Protein AF-A0A7S3N299-F1 (afdb_monomer_lite)

InterPro domains:
  IPR029262 DNA-directed RNA polymerase, N-terminal [PF14700] (57-154)
  IPR037159 DNA-directed RNA polymerase, N-terminal domain superfamily [G3DSA:1.10.1320.10] (44-166)
  IPR043502 DNA/RNA polymerase superfamily [SSF56672] (47-154)

Secondary structure (DSSP, 8-state):
-HHHHHHHHHHHHHHHHHHHHHHHHHHHHHHHH-TTSS-TT-TT-GGGS-HHHHHHHHHHHHHHHHHHHHHHHHHHHHHHHHHS-HHHHHHHHHHHHHHHHHHHHHHHHHHHHHHHTTTTSTTT-TTHHHHHHS-HHHHHHHHHHHHHHHHHHHHHHHHHHHHHHHS--

Foldseek 3Di:
DVVVVVVVVVVVVVVVVVVVVVVLVVLVVVCVVPVLPADPVGPPCPVPDDPVSVVVSVVVCVVVVVVVVVVVVVVVVVVCCVVDDVPVVVVVVVVLVVQLVVQLVVLVVVLVVCVVVVVCDCVSDVPSVVSNVDRSSVVSVVVSVVVVVVVVVVVVVVVVVVVVVVVVD

pLDDT: mean 72.98, std 11.57, range [43.22, 94.0]

Organism: NCBI:txid197538

Structure (mmCIF, N/CA/C/O backbone):
data_AF-A0A7S3N299-F1
#
_entry.id   AF-A0A7S3N299-F1
#
loop_
_atom_site.group_PDB
_atom_site.id
_atom_site.type_symbol
_atom_site.label_atom_id
_atom_site.label_alt_id
_atom_site.label_comp_id
_atom_site.label_asym_id
_atom_site.label_entity_id
_atom_site.label_seq_id
_atom_site.pdbx_PDB_ins_code
_atom_site.Cartn_x
_atom_site.Cartn_y
_atom_site.Cartn_z
_atom_site.occupancy
_atom_site.B_iso_or_equiv
_atom_site.auth_seq_id
_atom_site.auth_comp_id
_atom_site.auth_asym_id
_atom_site.auth_atom_id
_atom_site.pdbx_PDB_model_num
ATOM 1 N N . MET A 1 1 ? 45.030 -27.896 -18.019 1.00 57.00 1 MET A N 1
ATOM 2 C CA . MET A 1 1 ? 44.234 -27.019 -17.130 1.00 57.00 1 MET A CA 1
ATOM 3 C C . MET A 1 1 ? 44.024 -25.637 -17.751 1.00 57.00 1 MET A C 1
ATOM 5 O O . MET A 1 1 ? 42.878 -25.264 -17.949 1.00 57.00 1 MET A O 1
ATOM 9 N N . GLU A 1 2 ? 45.081 -24.942 -18.186 1.00 65.38 2 GLU A N 1
ATOM 10 C CA . GLU A 1 2 ? 45.013 -23.606 -18.827 1.00 65.38 2 GLU A CA 1
ATOM 11 C C . GLU A 1 2 ? 44.180 -23.517 -20.122 1.00 65.38 2 GLU A C 1
ATOM 13 O O . GLU A 1 2 ? 43.458 -22.551 -20.355 1.00 65.38 2 GLU A O 1
ATOM 18 N N . ALA A 1 3 ? 44.225 -24.543 -20.976 1.00 68.19 3 ALA A N 1
ATOM 19 C CA . ALA A 1 3 ? 43.426 -24.563 -22.206 1.00 68.19 3 ALA A CA 1
ATOM 20 C C . ALA A 1 3 ? 41.914 -24.711 -21.939 1.00 68.19 3 ALA A C 1
ATOM 22 O O . ALA A 1 3 ? 41.090 -24.277 -22.746 1.00 68.19 3 ALA A O 1
ATOM 23 N N . LEU A 1 4 ? 41.546 -25.316 -20.803 1.00 69.94 4 LEU A N 1
ATOM 24 C CA . LEU A 1 4 ? 40.154 -25.531 -20.406 1.00 69.94 4 LEU A CA 1
ATOM 25 C C . LEU A 1 4 ? 39.555 -24.256 -19.800 1.00 69.94 4 LEU A C 1
ATOM 27 O O . LEU A 1 4 ? 38.436 -23.887 -20.144 1.00 69.94 4 LEU A O 1
ATOM 31 N N . THR A 1 5 ? 40.321 -23.539 -18.973 1.00 72.19 5 THR A N 1
ATOM 32 C CA . THR A 1 5 ? 39.927 -22.235 -18.413 1.00 72.19 5 THR A CA 1
ATOM 33 C C . THR A 1 5 ? 39.800 -21.167 -19.498 1.00 72.19 5 THR A C 1
ATOM 35 O O . THR A 1 5 ? 38.843 -20.398 -19.486 1.00 72.19 5 THR A O 1
ATOM 38 N N . LYS A 1 6 ? 40.679 -21.176 -20.507 1.00 76.69 6 LYS A N 1
ATOM 39 C CA . LYS A 1 6 ? 40.594 -20.257 -21.655 1.00 76.69 6 LYS A CA 1
ATOM 40 C C . LYS A 1 6 ? 39.371 -20.523 -22.545 1.00 76.69 6 LYS A C 1
ATOM 42 O O . LYS A 1 6 ? 38.736 -19.586 -23.021 1.00 76.69 6 LYS A O 1
ATOM 47 N N . LYS A 1 7 ? 38.999 -21.798 -22.737 1.00 77.50 7 LYS A N 1
ATOM 48 C CA . LYS A 1 7 ? 37.743 -22.177 -23.413 1.00 77.50 7 LYS A CA 1
ATOM 49 C C . LYS A 1 7 ? 36.511 -21.773 -22.605 1.00 77.50 7 LYS A C 1
ATOM 51 O O . LYS A 1 7 ? 35.556 -21.282 -23.196 1.00 77.50 7 LYS A O 1
ATOM 56 N N . LEU A 1 8 ? 36.539 -21.949 -21.284 1.00 78.44 8 LEU A N 1
ATOM 57 C CA . LEU A 1 8 ? 35.449 -21.539 -20.398 1.00 78.44 8 LEU A CA 1
ATOM 58 C C . LEU A 1 8 ? 35.224 -20.021 -20.453 1.00 78.44 8 LEU A C 1
ATOM 60 O O . LEU A 1 8 ? 34.082 -19.586 -20.576 1.00 78.44 8 LEU A O 1
ATOM 64 N N . GLU A 1 9 ? 36.296 -19.226 -20.431 1.00 80.94 9 GLU A N 1
ATOM 65 C CA . GLU A 1 9 ? 36.194 -17.769 -20.558 1.00 80.94 9 GLU A CA 1
ATOM 66 C C . GLU A 1 9 ? 35.659 -17.339 -21.924 1.00 80.94 9 GLU A C 1
ATOM 68 O O . GLU A 1 9 ? 34.723 -16.549 -21.961 1.00 80.94 9 GLU A O 1
ATOM 73 N N . MET A 1 10 ? 36.126 -17.928 -23.033 1.00 83.50 10 MET A N 1
ATOM 74 C CA . MET A 1 10 ? 35.558 -17.644 -24.365 1.00 83.50 10 MET A CA 1
ATOM 75 C C . MET A 1 10 ? 34.063 -17.966 -24.465 1.00 83.50 10 MET A C 1
ATOM 77 O O . MET A 1 10 ? 33.315 -17.262 -25.142 1.00 83.50 10 MET A O 1
ATOM 81 N N . VAL A 1 11 ? 33.620 -19.055 -23.828 1.00 83.12 11 VAL A N 1
ATOM 82 C CA . VAL A 1 11 ? 32.200 -19.425 -23.808 1.00 83.12 11 VAL A CA 1
ATOM 83 C C . VAL A 1 11 ? 31.403 -18.414 -22.988 1.00 83.12 11 VAL A C 1
ATOM 85 O O . VAL A 1 11 ? 30.354 -17.977 -23.453 1.00 83.12 11 VAL A O 1
ATOM 88 N N . LYS A 1 12 ? 31.910 -17.972 -21.831 1.00 77.00 12 LYS A N 1
ATOM 89 C CA . LYS A 1 12 ? 31.277 -16.896 -21.053 1.00 77.00 12 LYS A CA 1
ATOM 90 C C . LYS A 1 12 ? 31.190 -15.588 -21.832 1.00 77.00 12 LYS A C 1
ATOM 92 O O . LYS A 1 12 ? 30.142 -14.956 -21.791 1.00 77.00 12 LYS A O 1
ATOM 97 N N . THR A 1 13 ? 32.241 -15.194 -22.557 1.00 77.56 13 THR A N 1
ATOM 98 C CA . THR A 1 13 ? 32.216 -13.957 -23.359 1.00 77.56 13 THR A CA 1
ATOM 99 C C . THR A 1 13 ? 31.163 -14.055 -24.453 1.00 77.56 13 THR A C 1
ATOM 101 O O . THR A 1 13 ? 30.305 -13.190 -24.542 1.00 77.56 13 THR A O 1
ATOM 104 N N . ARG A 1 14 ? 31.124 -15.173 -25.192 1.00 81.38 14 ARG A N 1
ATOM 105 C CA . ARG A 1 14 ? 30.085 -15.415 -26.206 1.00 81.38 14 ARG A CA 1
ATOM 106 C C . ARG A 1 14 ? 28.670 -15.410 -25.639 1.00 81.38 14 ARG A C 1
ATOM 108 O O . ARG A 1 14 ? 27.757 -14.930 -26.303 1.00 81.38 14 ARG A O 1
ATOM 115 N N . ILE A 1 15 ? 28.478 -15.983 -24.452 1.00 79.06 15 ILE A N 1
ATOM 116 C CA . ILE A 1 15 ? 27.183 -15.971 -23.768 1.00 79.06 15 ILE A CA 1
ATOM 117 C C . ILE A 1 15 ? 26.814 -14.534 -23.390 1.00 79.06 15 ILE A C 1
ATOM 119 O O . ILE A 1 15 ? 25.705 -14.113 -23.698 1.00 79.06 15 ILE A O 1
ATOM 123 N N . ASN A 1 16 ? 27.738 -13.765 -22.813 1.00 69.56 16 ASN A N 1
ATOM 124 C CA . ASN A 1 16 ? 27.507 -12.361 -22.471 1.00 69.56 16 ASN A CA 1
ATOM 125 C C . ASN A 1 16 ? 27.210 -11.498 -23.701 1.00 69.56 16 ASN A C 1
ATOM 127 O O . ASN A 1 16 ? 26.286 -10.695 -23.658 1.00 69.56 16 ASN A O 1
ATOM 131 N N . ASP A 1 17 ? 27.914 -11.699 -24.813 1.00 75.75 17 ASP A N 1
ATOM 132 C CA . ASP A 1 17 ? 27.657 -10.974 -26.060 1.00 75.75 17 ASP A CA 1
ATOM 133 C C . ASP A 1 17 ? 26.256 -11.283 -26.604 1.00 75.75 17 ASP A C 1
ATOM 135 O O . ASP A 1 17 ? 25.539 -10.394 -27.064 1.00 75.75 17 ASP A O 1
ATOM 139 N N . LYS A 1 18 ? 25.827 -12.548 -26.500 1.00 78.56 18 LYS A N 1
ATOM 140 C CA . LYS A 1 18 ? 24.479 -12.972 -26.890 1.00 78.56 18 LYS A CA 1
ATOM 141 C C . LYS A 1 18 ? 23.410 -12.394 -25.961 1.00 78.56 18 LYS A C 1
ATOM 143 O O . LYS A 1 18 ? 22.363 -11.972 -26.440 1.00 78.56 18 LYS A O 1
ATOM 148 N N . ILE A 1 19 ? 23.678 -12.363 -24.656 1.00 67.81 19 ILE A N 1
ATOM 149 C CA . ILE A 1 19 ? 22.803 -11.763 -23.644 1.00 67.81 19 ILE A CA 1
ATOM 150 C C . ILE A 1 19 ? 22.640 -10.264 -23.913 1.00 67.81 19 ILE A C 1
ATOM 152 O O . ILE A 1 19 ? 21.515 -9.781 -23.946 1.00 67.81 19 ILE A O 1
ATOM 156 N N . ASN A 1 20 ? 23.734 -9.547 -24.173 1.00 67.06 20 ASN A N 1
ATOM 157 C CA . ASN A 1 20 ? 23.706 -8.112 -24.457 1.00 67.06 20 ASN A CA 1
ATOM 158 C C . ASN A 1 20 ? 22.942 -7.803 -25.752 1.00 67.06 20 ASN A C 1
ATOM 160 O O . ASN A 1 20 ? 22.090 -6.925 -25.755 1.00 67.06 20 ASN A O 1
ATOM 164 N N . SER A 1 21 ? 23.155 -8.589 -26.813 1.00 76.81 21 SER A N 1
ATOM 165 C CA . SER A 1 21 ? 22.373 -8.479 -28.054 1.00 76.81 21 SER A CA 1
ATOM 166 C C . SER A 1 21 ? 20.874 -8.680 -27.819 1.00 76.81 21 SER A C 1
ATOM 168 O O . SER A 1 21 ? 20.070 -7.931 -28.361 1.00 76.81 21 SER A O 1
ATOM 170 N N . LEU A 1 22 ? 20.488 -9.664 -27.001 1.00 74.50 22 LEU A N 1
ATOM 171 C CA . LEU A 1 22 ? 19.080 -9.892 -26.668 1.00 74.50 22 LEU A CA 1
ATOM 172 C C . LEU A 1 22 ? 18.503 -8.755 -25.817 1.00 74.50 22 LEU A C 1
ATOM 174 O O . LEU A 1 22 ? 17.349 -8.382 -26.010 1.00 74.50 22 LEU A O 1
ATOM 178 N N . PHE A 1 23 ? 19.288 -8.188 -24.898 1.00 66.31 23 PHE A N 1
ATOM 179 C CA . PHE A 1 23 ? 18.880 -7.008 -24.138 1.00 66.31 23 PHE A CA 1
ATOM 180 C C . PHE A 1 23 ? 18.660 -5.793 -25.039 1.00 66.31 23 PHE A C 1
ATOM 182 O O . PHE A 1 23 ? 17.672 -5.093 -24.841 1.00 66.31 23 PHE A O 1
ATOM 189 N N . ASP A 1 24 ? 19.519 -5.570 -26.032 1.00 70.81 24 ASP A N 1
ATOM 190 C CA . ASP A 1 24 ? 19.380 -4.463 -26.984 1.00 70.81 24 ASP A CA 1
ATOM 191 C C . ASP A 1 24 ? 18.137 -4.621 -27.873 1.00 70.81 24 ASP A C 1
ATOM 193 O O . ASP A 1 24 ? 17.417 -3.649 -28.118 1.00 70.81 24 ASP A O 1
ATOM 197 N N . ASP A 1 25 ? 17.848 -5.846 -28.319 1.00 78.31 25 ASP A N 1
ATOM 198 C CA . ASP A 1 25 ? 16.659 -6.150 -29.119 1.00 78.31 25 ASP A CA 1
ATOM 199 C C . ASP A 1 25 ? 15.372 -5.972 -28.294 1.00 78.31 25 ASP A C 1
ATOM 201 O O . ASP A 1 25 ? 14.424 -5.326 -28.744 1.00 78.31 25 ASP A O 1
ATOM 205 N N . ILE A 1 26 ? 15.359 -6.452 -27.043 1.00 72.38 26 ILE A N 1
ATOM 206 C CA . ILE A 1 26 ? 14.241 -6.244 -26.111 1.00 72.38 26 ILE A CA 1
ATOM 207 C C . ILE A 1 26 ? 14.082 -4.756 -25.782 1.00 72.38 26 ILE A C 1
ATOM 209 O O . ILE A 1 26 ? 12.960 -4.257 -25.756 1.00 72.38 26 ILE A O 1
ATOM 213 N N . ALA A 1 27 ? 15.174 -4.025 -25.551 1.00 63.78 27 ALA A N 1
ATOM 214 C CA . ALA A 1 27 ? 15.124 -2.600 -25.246 1.00 63.78 27 ALA A CA 1
ATOM 215 C C . ALA A 1 27 ? 14.526 -1.793 -26.406 1.00 63.78 27 ALA A C 1
ATOM 217 O O . ALA A 1 27 ? 13.710 -0.908 -26.160 1.00 63.78 27 ALA A O 1
ATOM 218 N N . LYS A 1 28 ? 14.861 -2.128 -27.660 1.00 72.44 28 LYS A N 1
ATOM 219 C CA . LYS A 1 28 ? 14.262 -1.502 -28.850 1.00 72.44 28 LYS A CA 1
ATOM 220 C C . LYS A 1 28 ? 12.765 -1.767 -28.967 1.00 72.44 28 LYS A C 1
ATOM 222 O O . LYS A 1 28 ? 12.015 -0.827 -29.213 1.00 72.44 28 LYS A O 1
ATOM 227 N N . GLU A 1 29 ? 12.332 -3.010 -28.785 1.00 75.69 29 GLU A N 1
ATOM 228 C CA . GLU A 1 29 ? 10.910 -3.378 -28.861 1.00 75.69 29 GLU A CA 1
ATOM 229 C C . GLU A 1 29 ? 10.098 -2.765 -27.711 1.00 75.69 29 GLU A C 1
ATOM 231 O O . GLU A 1 29 ? 9.021 -2.205 -27.911 1.00 75.69 29 GLU A O 1
ATOM 236 N N . VAL A 1 30 ? 10.644 -2.773 -26.493 1.00 65.94 30 VAL A N 1
ATOM 237 C CA . VAL A 1 30 ? 9.994 -2.167 -25.324 1.00 65.94 30 VAL A CA 1
ATOM 238 C C . VAL A 1 30 ? 9.937 -0.644 -25.444 1.00 65.94 30 VAL A C 1
ATOM 240 O O . VAL A 1 30 ? 8.927 -0.054 -25.073 1.00 65.94 30 VAL A O 1
ATOM 243 N N . GLN A 1 31 ? 10.957 0.002 -26.019 1.00 64.44 31 GLN A N 1
ATOM 244 C CA . GLN A 1 31 ? 10.942 1.446 -26.268 1.00 64.44 31 GLN A CA 1
ATOM 245 C C . GLN A 1 31 ? 9.856 1.860 -27.280 1.00 64.44 31 GLN A C 1
ATOM 247 O O . GLN A 1 31 ? 9.332 2.970 -27.177 1.00 64.44 31 GLN A O 1
ATOM 252 N N . GLN A 1 32 ? 9.499 0.986 -28.230 1.00 69.50 32 GLN A N 1
ATOM 253 C CA . GLN A 1 32 ? 8.390 1.221 -29.164 1.00 69.50 32 GLN A CA 1
ATOM 254 C C . GLN A 1 32 ? 7.016 1.097 -28.493 1.00 69.50 32 GLN A C 1
ATOM 256 O O . GLN A 1 32 ? 6.092 1.821 -28.862 1.00 69.50 32 GLN A O 1
ATOM 261 N N . LEU A 1 33 ? 6.879 0.198 -27.515 1.00 68.69 33 LEU A N 1
ATOM 262 C CA . LEU A 1 33 ? 5.627 -0.031 -26.788 1.00 68.69 33 LEU A CA 1
ATOM 263 C C . LEU A 1 33 ? 5.390 1.007 -25.686 1.00 68.69 33 LEU A C 1
ATOM 265 O O . LEU A 1 33 ? 4.275 1.502 -25.538 1.00 68.69 33 LEU A O 1
ATOM 269 N N . ASP A 1 34 ? 6.428 1.341 -24.922 1.00 62.81 34 ASP A N 1
ATOM 270 C CA . ASP A 1 34 ? 6.384 2.361 -23.880 1.00 62.81 34 ASP A CA 1
ATOM 271 C C . ASP A 1 34 ? 7.804 2.876 -23.592 1.00 62.81 34 ASP A C 1
ATOM 273 O O . ASP A 1 34 ? 8.629 2.229 -22.934 1.00 62.81 34 ASP A O 1
ATOM 277 N N . ALA A 1 35 ? 8.080 4.089 -24.077 1.00 59.56 35 ALA A N 1
ATOM 278 C CA . ALA A 1 35 ? 9.379 4.753 -23.975 1.00 59.56 35 ALA A CA 1
ATOM 279 C C . ALA A 1 35 ? 9.877 4.942 -22.527 1.00 59.56 35 ALA A C 1
ATOM 281 O O . ALA A 1 35 ? 11.037 5.300 -22.318 1.00 59.56 35 ALA A O 1
ATOM 282 N N . PHE A 1 36 ? 9.027 4.711 -21.521 1.00 57.34 36 PHE A N 1
ATOM 283 C CA . PHE A 1 36 ? 9.357 4.912 -20.115 1.00 57.34 36 PHE A CA 1
ATOM 284 C C . PHE A 1 36 ? 9.754 3.635 -19.364 1.00 57.34 36 PHE A C 1
ATOM 286 O O . PHE A 1 36 ? 10.223 3.747 -18.232 1.00 57.34 36 PHE A O 1
ATOM 293 N N . ILE A 1 37 ? 9.693 2.437 -19.959 1.00 58.88 37 ILE A N 1
ATOM 294 C CA . ILE A 1 37 ? 9.943 1.185 -19.214 1.00 58.88 37 ILE A CA 1
ATOM 295 C C . ILE A 1 37 ? 11.442 0.868 -19.041 1.00 58.88 37 ILE A C 1
ATOM 297 O O . ILE A 1 37 ? 11.839 0.447 -17.957 1.00 58.88 37 ILE A O 1
ATOM 301 N N . ILE A 1 38 ? 12.300 1.120 -20.042 1.00 60.06 38 ILE A N 1
ATOM 302 C CA . ILE A 1 38 ? 13.738 0.760 -19.982 1.00 60.06 38 ILE A CA 1
ATOM 303 C C . ILE A 1 38 ? 14.637 1.968 -20.293 1.00 60.06 38 ILE A C 1
ATOM 305 O O . ILE A 1 38 ? 14.346 2.702 -21.241 1.00 60.06 38 ILE A O 1
ATOM 309 N N . PRO A 1 39 ? 15.685 2.255 -19.487 1.00 60.34 39 PRO A N 1
ATOM 310 C CA . PRO A 1 39 ? 16.602 3.356 -19.774 1.00 60.34 39 PRO A CA 1
ATOM 311 C C . PRO A 1 39 ? 17.329 3.112 -21.097 1.00 60.34 39 PRO A C 1
ATOM 313 O O . PRO A 1 39 ? 17.827 2.010 -21.320 1.00 60.34 39 PRO A O 1
ATOM 316 N N . GLN A 1 40 ? 17.453 4.139 -21.941 1.00 60.38 40 GLN A N 1
ATOM 317 C CA . GLN A 1 40 ? 18.146 4.045 -23.235 1.00 60.38 40 GLN A CA 1
ATOM 318 C C . GLN A 1 40 ? 19.614 3.627 -23.081 1.00 60.38 40 GLN A C 1
ATOM 320 O O . GLN A 1 40 ? 20.203 3.054 -23.994 1.00 60.38 40 GLN A O 1
ATOM 325 N N . HIS A 1 41 ? 20.206 3.910 -21.920 1.00 63.56 41 HIS A N 1
ATOM 326 C CA . HIS A 1 41 ? 21.589 3.569 -21.583 1.00 63.56 41 HIS A CA 1
ATOM 327 C C . HIS A 1 41 ? 21.705 2.544 -20.442 1.00 63.56 41 HIS A C 1
ATOM 329 O O . HIS A 1 41 ? 22.796 2.314 -19.920 1.00 63.56 41 HIS A O 1
ATOM 335 N N . GLY A 1 42 ? 20.590 1.911 -20.066 1.00 59.84 42 GLY A N 1
ATOM 336 C CA . GLY A 1 42 ? 20.516 0.964 -18.958 1.00 59.84 42 GLY A CA 1
ATOM 337 C C . GLY A 1 42 ? 20.652 1.594 -17.562 1.00 59.84 42 GLY A C 1
ATOM 338 O O . GLY A 1 42 ? 20.964 2.769 -17.385 1.00 59.84 42 GLY A O 1
ATOM 339 N N . ILE A 1 43 ? 20.413 0.767 -16.542 1.00 57.50 43 ILE A N 1
ATOM 340 C CA . ILE A 1 43 ? 20.510 1.101 -15.106 1.00 57.50 43 ILE A CA 1
ATOM 341 C C . ILE A 1 43 ? 21.925 1.554 -14.650 1.00 57.50 43 ILE A C 1
ATOM 343 O O . ILE A 1 43 ? 21.995 2.376 -13.738 1.00 57.50 43 ILE A O 1
ATOM 347 N N . PRO A 1 44 ? 23.056 1.093 -15.238 1.00 61.09 44 PRO A N 1
ATOM 348 C CA . PRO A 1 44 ? 24.394 1.453 -14.749 1.00 61.09 44 PRO A CA 1
ATOM 349 C C . PRO A 1 44 ? 24.826 2.904 -15.001 1.00 61.09 44 PRO A C 1
ATOM 351 O O . PRO A 1 44 ? 25.764 3.363 -14.354 1.00 61.09 44 PRO A O 1
ATOM 354 N N . PHE A 1 45 ? 24.194 3.624 -15.939 1.00 66.12 45 PHE A N 1
ATOM 355 C CA . PHE A 1 45 ? 24.623 4.971 -16.346 1.00 66.12 45 PHE A CA 1
ATOM 356 C C . PHE A 1 45 ? 23.485 6.006 -16.265 1.00 66.12 45 PHE A C 1
ATOM 358 O O . PHE A 1 45 ? 23.134 6.611 -17.281 1.00 66.12 45 PHE A O 1
ATOM 365 N N . PRO A 1 46 ? 22.923 6.256 -15.066 1.00 62.06 46 PRO A N 1
ATOM 366 C CA . PRO A 1 46 ? 21.795 7.174 -14.884 1.00 62.06 46 PRO A CA 1
ATOM 367 C C . PRO A 1 46 ? 22.132 8.623 -15.264 1.00 62.06 46 PRO A C 1
ATOM 369 O O . PRO A 1 46 ? 21.255 9.375 -15.673 1.00 62.06 46 PRO A O 1
ATOM 372 N N . GLU A 1 47 ? 23.406 9.011 -15.200 1.00 67.94 47 GLU A N 1
ATOM 373 C CA . GLU A 1 47 ? 23.860 10.380 -15.490 1.00 67.94 47 GLU A CA 1
ATOM 374 C C . GLU A 1 47 ? 23.803 10.755 -16.975 1.00 67.94 47 GLU A C 1
ATOM 376 O O . GLU A 1 47 ? 23.914 11.926 -17.329 1.00 67.94 47 GLU A O 1
ATOM 381 N N . LYS A 1 48 ? 23.622 9.766 -17.857 1.00 67.56 48 LYS A N 1
ATOM 382 C CA . LYS A 1 48 ? 23.453 9.988 -19.297 1.00 67.56 48 LYS A CA 1
ATOM 383 C C . LYS A 1 48 ? 21.988 10.161 -19.704 1.00 67.56 48 LYS A C 1
ATOM 385 O O . LYS A 1 48 ? 21.720 10.424 -20.872 1.00 67.56 48 LYS A O 1
ATOM 390 N N . GLU A 1 49 ? 21.042 10.008 -18.776 1.00 65.69 49 GLU A N 1
ATOM 391 C CA . GLU A 1 49 ? 19.619 10.200 -19.055 1.00 65.69 49 GLU A CA 1
ATOM 392 C C . GLU A 1 49 ? 19.167 11.634 -18.766 1.00 65.69 49 GLU A C 1
ATOM 394 O O . GLU A 1 49 ? 19.675 12.324 -17.884 1.00 65.69 49 GLU A O 1
ATOM 399 N N . ASN A 1 50 ? 18.149 12.083 -19.500 1.00 66.25 50 ASN A N 1
ATOM 400 C CA . ASN A 1 50 ? 17.508 13.364 -19.237 1.00 66.25 50 ASN A CA 1
ATOM 401 C C . ASN A 1 50 ? 16.818 13.332 -17.850 1.00 66.25 50 ASN A C 1
ATOM 403 O O . ASN A 1 50 ? 15.956 12.471 -17.635 1.00 66.25 50 ASN A O 1
ATOM 407 N N . PRO A 1 51 ? 17.101 14.288 -16.940 1.00 67.00 51 PRO A N 1
ATOM 408 C CA . PRO A 1 51 ? 16.497 14.348 -15.605 1.00 67.00 51 PRO A CA 1
ATOM 409 C C . PRO A 1 51 ? 14.962 14.300 -15.597 1.00 67.00 51 PRO A C 1
ATOM 411 O O . PRO A 1 51 ? 14.357 13.713 -14.703 1.0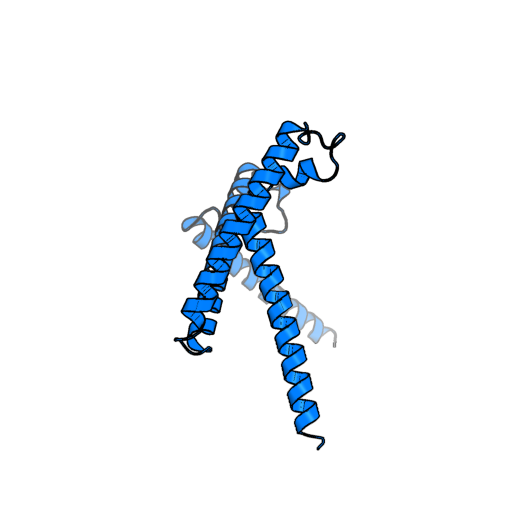0 67.00 51 PRO A O 1
ATOM 414 N N . MET A 1 52 ? 14.313 14.868 -16.618 1.00 64.19 52 MET A N 1
ATOM 415 C CA . MET A 1 52 ? 12.854 14.845 -16.758 1.00 64.19 52 MET A CA 1
ATOM 416 C C . MET A 1 52 ? 12.317 13.437 -17.059 1.00 64.19 52 MET A C 1
ATOM 418 O O . MET A 1 52 ? 11.243 13.066 -16.584 1.00 64.19 52 MET A O 1
ATOM 422 N N . ASN A 1 53 ? 13.059 12.636 -17.826 1.00 65.00 53 ASN A N 1
ATOM 423 C CA . ASN A 1 53 ? 12.678 11.256 -18.136 1.00 65.00 53 ASN A CA 1
ATOM 424 C C . ASN A 1 53 ? 12.857 10.352 -16.912 1.00 65.00 53 ASN A C 1
ATOM 426 O O . ASN A 1 53 ? 11.978 9.539 -16.629 1.00 65.00 53 ASN A O 1
ATOM 430 N N . LEU A 1 54 ? 13.932 10.560 -16.143 1.00 68.00 54 LEU A N 1
ATOM 431 C CA . LEU A 1 54 ? 14.150 9.884 -14.861 1.00 68.00 54 LEU A CA 1
ATOM 432 C C . LEU A 1 54 ? 13.019 10.180 -13.871 1.00 68.00 54 LEU A C 1
ATOM 434 O O . LEU A 1 54 ? 12.468 9.257 -13.275 1.00 68.00 54 LEU A O 1
ATOM 438 N N . PHE A 1 55 ? 12.621 11.449 -13.746 1.00 70.19 55 PHE A N 1
ATOM 439 C CA . PHE A 1 55 ? 11.528 11.854 -12.863 1.00 70.19 55 PHE A CA 1
ATOM 440 C C . PHE A 1 55 ? 10.191 11.207 -13.251 1.00 70.19 55 PHE A C 1
ATOM 442 O O . PHE A 1 55 ? 9.515 10.619 -12.409 1.00 70.19 55 PHE A O 1
ATOM 449 N N . LYS A 1 56 ? 9.821 11.253 -14.537 1.00 67.19 56 LYS A N 1
ATOM 450 C CA . LYS A 1 56 ? 8.583 10.624 -15.027 1.00 67.19 56 LYS A CA 1
ATOM 451 C C . LYS A 1 56 ? 8.582 9.110 -14.827 1.00 67.19 56 LYS A C 1
ATOM 453 O O . LYS A 1 56 ? 7.557 8.546 -14.454 1.00 67.19 56 LYS A O 1
ATOM 458 N N . ARG A 1 57 ? 9.727 8.454 -15.036 1.00 73.12 57 ARG A N 1
ATOM 459 C CA . ARG A 1 57 ? 9.881 7.018 -14.781 1.00 73.12 57 ARG A CA 1
ATOM 460 C C . ARG A 1 57 ? 9.705 6.698 -13.301 1.00 73.12 57 ARG A C 1
ATOM 462 O O . ARG A 1 57 ? 8.983 5.761 -12.979 1.00 73.12 57 ARG A O 1
ATOM 469 N N . GLN A 1 58 ? 10.324 7.475 -12.415 1.00 77.00 58 GLN A N 1
ATOM 470 C CA . GLN A 1 58 ? 10.170 7.290 -10.976 1.00 77.00 58 GLN A CA 1
ATOM 471 C C . GLN A 1 58 ? 8.697 7.404 -10.562 1.00 77.00 58 GLN A C 1
ATOM 473 O O . GLN A 1 58 ? 8.188 6.522 -9.877 1.00 77.00 58 GLN A O 1
ATOM 478 N N . LEU A 1 59 ? 7.990 8.417 -11.071 1.00 78.81 59 LEU A N 1
ATOM 479 C CA . LEU A 1 59 ? 6.557 8.590 -10.831 1.00 78.81 59 LEU A CA 1
ATOM 480 C C . LEU A 1 59 ? 5.750 7.366 -11.299 1.00 78.81 59 LEU A C 1
ATOM 482 O O . LEU A 1 59 ? 4.912 6.848 -10.566 1.00 78.81 59 LEU A O 1
ATOM 486 N N . LYS A 1 60 ? 6.051 6.849 -12.497 1.00 80.06 60 LYS A N 1
ATOM 487 C CA . LYS A 1 60 ? 5.372 5.672 -13.049 1.00 80.06 60 LYS A CA 1
ATOM 488 C C . LYS A 1 60 ? 5.645 4.404 -12.238 1.00 80.06 60 LYS A C 1
ATOM 490 O O . LYS A 1 60 ? 4.739 3.598 -12.040 1.00 80.06 60 LYS A O 1
ATOM 495 N N . ILE A 1 61 ? 6.875 4.220 -11.757 1.00 82.25 61 ILE A N 1
ATOM 496 C CA . ILE A 1 61 ? 7.240 3.105 -10.874 1.00 82.25 61 ILE A CA 1
ATOM 497 C C . ILE A 1 61 ? 6.472 3.198 -9.557 1.00 82.25 61 ILE A C 1
ATOM 499 O O . ILE A 1 61 ? 5.979 2.178 -9.079 1.00 82.25 61 ILE A O 1
ATOM 503 N N . GLU A 1 62 ? 6.354 4.389 -8.975 1.00 80.44 62 GLU A N 1
ATOM 504 C CA . GLU A 1 62 ? 5.598 4.606 -7.739 1.00 80.44 62 GLU A CA 1
ATOM 505 C C . GLU A 1 62 ? 4.110 4.283 -7.921 1.00 80.44 62 GLU A C 1
ATOM 507 O O . GLU A 1 62 ? 3.546 3.547 -7.109 1.00 80.44 62 GLU A O 1
ATOM 512 N N . GLU A 1 63 ? 3.497 4.738 -9.017 1.00 83.19 63 GLU A N 1
ATOM 513 C CA . GLU A 1 63 ? 2.112 4.404 -9.377 1.00 83.19 63 GLU A CA 1
ATOM 514 C C . GLU A 1 63 ? 1.908 2.894 -9.561 1.00 83.19 63 GLU A C 1
ATOM 516 O O . GLU A 1 63 ? 1.024 2.302 -8.940 1.00 83.19 63 GLU A O 1
ATOM 521 N N . LEU A 1 64 ? 2.755 2.243 -10.365 1.00 80.56 64 LEU A N 1
ATOM 522 C CA . LEU A 1 64 ? 2.656 0.803 -10.625 1.00 80.56 64 LEU A CA 1
ATOM 523 C C . LEU A 1 64 ? 2.908 -0.019 -9.359 1.00 80.56 64 LEU A C 1
ATOM 525 O O . LEU A 1 64 ? 2.236 -1.022 -9.130 1.00 80.56 64 LEU A O 1
ATOM 529 N N . SER A 1 65 ? 3.848 0.407 -8.513 1.00 77.75 65 SER A N 1
ATOM 530 C CA . SER A 1 65 ? 4.126 -0.237 -7.224 1.00 77.75 65 SER A CA 1
ATOM 531 C C . SER A 1 65 ? 2.931 -0.129 -6.285 1.00 77.75 65 SER A C 1
ATOM 533 O O . SER A 1 65 ? 2.608 -1.090 -5.582 1.00 77.75 65 SER A O 1
ATOM 535 N N . PHE A 1 66 ? 2.251 1.019 -6.294 1.00 81.06 66 PHE A N 1
ATOM 536 C CA . PHE A 1 66 ? 1.029 1.228 -5.534 1.00 81.06 66 PHE A CA 1
ATOM 537 C C . PHE A 1 66 ? -0.104 0.316 -6.022 1.00 81.06 66 PHE A C 1
ATOM 539 O O . PHE A 1 66 ? -0.710 -0.382 -5.206 1.00 81.06 66 PHE A O 1
ATOM 546 N N . GLU A 1 67 ? -0.351 0.245 -7.332 1.00 82.62 67 GLU A N 1
ATOM 547 C CA . GLU A 1 67 ? -1.354 -0.663 -7.908 1.00 82.62 67 GLU A CA 1
ATOM 548 C C . GLU A 1 67 ? -1.042 -2.135 -7.613 1.00 82.62 67 GLU A C 1
ATOM 550 O O . GLU A 1 67 ? -1.925 -2.891 -7.209 1.00 82.62 67 GLU A O 1
ATOM 555 N N . LEU A 1 68 ? 0.220 -2.553 -7.746 1.00 80.25 68 LEU A N 1
ATOM 556 C CA . LEU A 1 68 ? 0.655 -3.915 -7.425 1.00 80.25 68 LEU A CA 1
ATOM 557 C C . LEU A 1 68 ? 0.430 -4.257 -5.953 1.00 80.25 68 LEU A C 1
ATOM 559 O O . LEU A 1 68 ? -0.043 -5.353 -5.639 1.00 80.25 68 LEU A O 1
ATOM 563 N N . ALA A 1 69 ? 0.754 -3.333 -5.048 1.00 73.19 69 ALA A N 1
ATOM 564 C CA . ALA A 1 69 ? 0.508 -3.505 -3.623 1.00 73.19 69 ALA A CA 1
ATOM 565 C C . ALA A 1 69 ? -0.996 -3.596 -3.322 1.00 73.19 69 ALA A C 1
ATOM 567 O O . ALA A 1 69 ? -1.413 -4.460 -2.550 1.00 73.19 69 ALA A O 1
ATOM 568 N N . HIS A 1 70 ? -1.811 -2.761 -3.972 1.00 74.44 70 HIS A N 1
ATOM 569 C CA . HIS A 1 70 ? -3.265 -2.784 -3.840 1.00 74.44 70 HIS A CA 1
ATOM 570 C C . HIS A 1 70 ? -3.868 -4.106 -4.333 1.00 74.44 70 HIS A C 1
ATOM 572 O O . HIS A 1 70 ? -4.651 -4.739 -3.623 1.00 74.44 70 HIS A O 1
ATOM 578 N N . ASN A 1 71 ? -3.447 -4.574 -5.508 1.00 81.94 71 ASN A N 1
ATOM 579 C CA . ASN A 1 71 ? -3.912 -5.829 -6.091 1.00 81.94 71 ASN A CA 1
ATOM 580 C C . ASN A 1 71 ? -3.495 -7.038 -5.248 1.00 81.94 71 ASN A C 1
ATOM 582 O O . ASN A 1 71 ? -4.323 -7.905 -4.976 1.00 81.94 71 ASN A O 1
ATOM 586 N N . LYS A 1 72 ? -2.247 -7.081 -4.759 1.00 75.38 72 LYS A N 1
ATOM 587 C CA . LYS A 1 72 ? -1.802 -8.132 -3.828 1.00 75.38 72 LYS A CA 1
ATOM 588 C C . LYS A 1 72 ? -2.594 -8.116 -2.526 1.00 75.38 72 LYS A C 1
ATOM 590 O O . LYS A 1 72 ? -2.935 -9.175 -2.010 1.00 75.38 72 LYS A O 1
ATOM 595 N N . TYR A 1 73 ? -2.909 -6.936 -1.998 1.00 68.94 73 TYR A N 1
ATOM 596 C CA . TYR A 1 73 ? -3.752 -6.813 -0.814 1.00 68.94 73 TYR A CA 1
ATOM 597 C C . TYR A 1 73 ? -5.159 -7.373 -1.062 1.00 68.94 73 TYR A C 1
ATOM 599 O O . TYR A 1 73 ? -5.631 -8.188 -0.271 1.00 68.94 73 TYR A O 1
ATOM 607 N N . GLN A 1 74 ? -5.802 -7.005 -2.174 1.00 71.75 74 GLN A N 1
ATOM 608 C CA . GLN A 1 74 ? -7.112 -7.545 -2.544 1.00 71.75 74 GLN A CA 1
ATOM 609 C C . GLN A 1 74 ? -7.080 -9.061 -2.763 1.00 71.75 74 GLN A C 1
ATOM 611 O O . GLN A 1 74 ? -7.998 -9.758 -2.339 1.00 71.75 74 GLN A O 1
ATOM 616 N N . GLN A 1 75 ? -6.030 -9.592 -3.393 1.00 77.56 75 GLN A N 1
ATOM 617 C CA . GLN A 1 75 ? -5.863 -11.032 -3.590 1.00 77.56 75 GLN A CA 1
ATOM 618 C C . GLN A 1 75 ? -5.716 -11.769 -2.258 1.00 77.56 75 GLN A C 1
ATOM 620 O O . GLN A 1 75 ? -6.488 -12.690 -2.005 1.00 77.56 75 GLN A O 1
ATOM 625 N N . SER A 1 76 ? -4.830 -11.311 -1.370 1.00 60.91 76 SER A N 1
ATOM 626 C CA . SER A 1 76 ? -4.696 -11.869 -0.018 1.00 60.91 76 SER A CA 1
ATOM 627 C C . SER A 1 76 ? -6.011 -11.795 0.760 1.00 60.91 76 SER A C 1
ATOM 629 O O . SER A 1 76 ? -6.377 -12.737 1.455 1.00 60.91 76 SER A O 1
ATOM 631 N N . LEU A 1 77 ? -6.760 -10.699 0.619 1.00 58.41 77 LEU A N 1
ATOM 632 C CA . LEU A 1 77 ? -8.069 -10.532 1.247 1.00 58.41 77 LEU A CA 1
ATOM 633 C C . LEU A 1 77 ? -9.091 -11.541 0.700 1.00 58.41 77 LEU A C 1
ATOM 635 O O . LEU A 1 77 ? -9.800 -12.176 1.475 1.00 58.41 77 LEU A O 1
ATOM 639 N N . ASN A 1 78 ? -9.118 -11.754 -0.615 1.00 68.38 78 ASN A N 1
ATOM 640 C CA . ASN A 1 78 ? -9.976 -12.745 -1.265 1.00 68.38 78 ASN A CA 1
ATOM 641 C C . ASN A 1 78 ? -9.595 -14.187 -0.900 1.00 68.38 78 ASN A C 1
ATOM 643 O O . ASN A 1 78 ? -10.473 -15.032 -0.743 1.00 68.38 78 ASN A O 1
ATOM 647 N N . GLU A 1 79 ? -8.307 -14.485 -0.744 1.00 67.25 79 GLU A N 1
ATOM 648 C CA . GLU A 1 79 ? -7.829 -15.790 -0.280 1.00 67.25 79 GLU A CA 1
ATOM 649 C C . GLU A 1 79 ? -8.196 -16.033 1.188 1.00 67.25 79 GLU A C 1
ATOM 651 O O . GLU A 1 79 ? -8.685 -17.110 1.518 1.00 67.25 79 GLU A O 1
ATOM 656 N N . LEU A 1 80 ? -8.088 -15.022 2.055 1.00 50.44 80 LEU A N 1
ATOM 657 C CA . LEU A 1 80 ? -8.567 -15.097 3.439 1.00 50.44 80 LEU A CA 1
ATOM 658 C C . LEU A 1 80 ? -10.091 -15.274 3.528 1.00 50.44 80 LEU A C 1
ATOM 660 O O . LEU A 1 80 ? -10.554 -16.055 4.357 1.00 50.44 80 LEU A O 1
ATOM 664 N N . ILE A 1 81 ? -10.862 -14.614 2.657 1.00 55.00 81 ILE A N 1
ATOM 665 C CA . ILE A 1 81 ? -12.317 -14.817 2.527 1.00 55.00 81 ILE A CA 1
ATOM 666 C C . ILE A 1 81 ? -12.642 -16.259 2.115 1.00 55.00 81 ILE A C 1
ATOM 668 O O . ILE A 1 81 ? -13.597 -16.842 2.624 1.00 55.00 81 ILE A O 1
ATOM 672 N N . LYS A 1 82 ? -11.844 -16.854 1.220 1.00 60.91 82 LYS A N 1
ATOM 673 C CA . LYS A 1 82 ? -12.015 -18.249 0.784 1.00 60.91 82 LYS A CA 1
ATOM 674 C C . LYS A 1 82 ? -11.604 -19.265 1.855 1.00 60.91 82 LYS A C 1
ATOM 676 O O . LYS A 1 82 ? -12.226 -20.318 1.945 1.00 60.91 82 LYS A O 1
ATOM 681 N N . ILE A 1 83 ? -10.570 -18.969 2.646 1.00 57.81 83 ILE A N 1
ATOM 682 C CA . ILE A 1 83 ? -10.014 -19.877 3.666 1.00 57.81 83 ILE A CA 1
ATOM 683 C C . ILE A 1 83 ? -10.807 -19.808 4.984 1.00 57.81 83 ILE A C 1
ATOM 685 O O . ILE A 1 83 ? -10.967 -20.819 5.667 1.00 57.81 83 ILE A O 1
ATOM 689 N N . GLY A 1 84 ? -11.333 -18.639 5.354 1.00 47.75 84 GLY A N 1
ATOM 690 C CA . GLY A 1 84 ? -12.021 -18.417 6.623 1.00 47.75 84 GLY A CA 1
ATOM 691 C C . GLY A 1 84 ? -13.526 -18.227 6.463 1.00 47.75 84 GLY A C 1
ATOM 692 O O . GLY A 1 84 ? -13.970 -17.099 6.297 1.00 47.75 84 GLY A O 1
ATOM 693 N N . ARG A 1 85 ? -14.303 -19.316 6.571 1.00 50.06 85 ARG A N 1
ATOM 694 C CA . ARG A 1 85 ? -15.730 -19.351 6.981 1.00 50.06 85 ARG A CA 1
ATOM 695 C C . ARG A 1 85 ? -16.535 -18.074 6.649 1.00 50.06 85 ARG A C 1
ATOM 697 O O . ARG A 1 85 ? -16.643 -17.164 7.474 1.00 50.06 85 ARG A O 1
ATOM 704 N N . ALA A 1 86 ? -17.138 -18.060 5.460 1.00 47.19 86 ALA A N 1
ATOM 705 C CA . ALA A 1 86 ? -17.810 -16.923 4.819 1.00 47.19 86 ALA A CA 1
ATOM 706 C C . ALA A 1 86 ? -18.846 -16.143 5.669 1.00 47.19 86 ALA A C 1
ATOM 708 O O . ALA A 1 86 ? -19.097 -14.976 5.376 1.00 47.19 86 ALA A O 1
ATOM 709 N N . ASP A 1 87 ? -19.382 -16.709 6.753 1.00 52.00 87 ASP A N 1
ATOM 710 C CA . ASP A 1 87 ? -20.431 -16.062 7.557 1.00 52.00 87 ASP A CA 1
ATOM 711 C C . ASP A 1 87 ? -19.909 -15.188 8.716 1.00 52.00 87 ASP A C 1
ATOM 713 O O . ASP A 1 87 ? -20.605 -14.281 9.170 1.00 52.00 87 ASP A O 1
ATOM 717 N N . GLN A 1 88 ? -18.677 -15.400 9.198 1.00 55.41 88 GLN A N 1
ATOM 718 C CA . GLN A 1 88 ? -18.120 -14.621 10.323 1.00 55.41 88 GLN A CA 1
ATOM 719 C C . GLN A 1 88 ? -17.268 -13.422 9.870 1.00 55.41 88 GLN A C 1
ATOM 721 O O . GLN A 1 88 ? -17.090 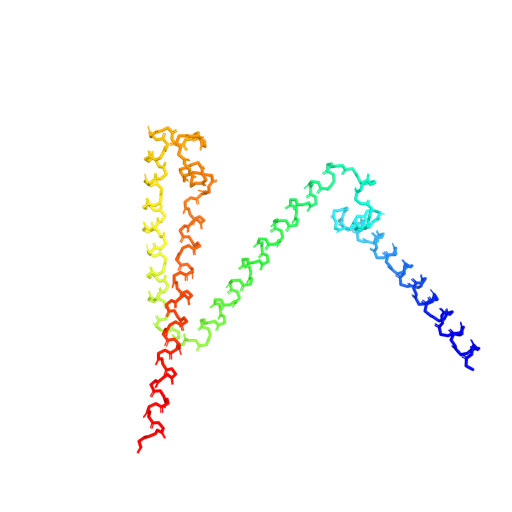-12.462 10.625 1.00 55.41 88 GLN A O 1
ATOM 726 N N . LEU A 1 89 ? -16.769 -13.435 8.629 1.00 52.88 89 LEU A N 1
ATOM 727 C CA . LEU A 1 89 ? -15.853 -12.408 8.122 1.00 52.88 89 LEU A CA 1
ATOM 728 C C . LEU A 1 89 ? -16.551 -11.088 7.753 1.00 52.88 89 LEU A C 1
ATOM 730 O O . LEU A 1 89 ? -15.973 -10.017 7.945 1.00 52.88 89 LEU A O 1
ATOM 734 N N . ALA A 1 90 ? -17.806 -11.136 7.288 1.00 57.94 90 ALA A N 1
ATOM 735 C CA . ALA A 1 90 ? -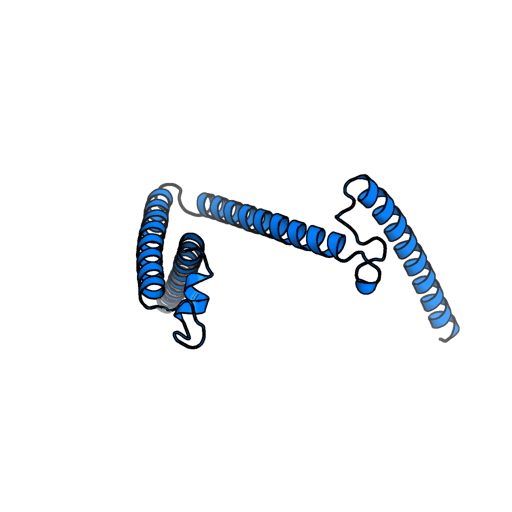18.583 -9.935 6.960 1.00 57.94 90 ALA A CA 1
ATOM 736 C C . ALA A 1 90 ? -18.757 -9.003 8.178 1.00 57.94 90 ALA A C 1
ATOM 738 O O . ALA A 1 90 ? -18.683 -7.776 8.056 1.00 57.94 90 ALA A O 1
ATOM 739 N N . SER A 1 91 ? -18.901 -9.586 9.370 1.00 62.09 91 SER A N 1
ATOM 740 C CA . SER A 1 91 ? -18.975 -8.879 10.652 1.00 62.09 91 SER A CA 1
ATOM 741 C C . SER A 1 91 ? -17.648 -8.197 10.991 1.00 62.09 91 SER A C 1
ATOM 743 O O . SER A 1 91 ? -17.606 -6.989 11.227 1.00 62.09 91 SER A O 1
ATOM 745 N N . SER A 1 92 ? -16.545 -8.948 10.945 1.00 68.25 92 SER A N 1
ATOM 746 C CA . SER A 1 92 ? -15.196 -8.458 11.256 1.00 68.25 92 SER A CA 1
ATOM 747 C C . SER A 1 92 ? -14.747 -7.342 10.310 1.00 68.25 92 SER A C 1
ATOM 749 O O . SER A 1 92 ? -14.186 -6.339 10.750 1.00 68.25 92 SER A O 1
ATOM 751 N N . HIS A 1 93 ? -15.069 -7.451 9.019 1.00 68.81 93 HIS A N 1
ATOM 752 C CA . HIS A 1 93 ? -14.797 -6.402 8.035 1.00 68.81 93 HIS A CA 1
ATOM 753 C C . HIS A 1 93 ? -15.531 -5.099 8.354 1.00 68.81 93 HIS A C 1
ATOM 755 O O . HIS A 1 93 ? -14.946 -4.018 8.257 1.00 68.81 93 HIS A O 1
ATOM 761 N N . ARG A 1 94 ? -16.790 -5.181 8.802 1.00 71.88 94 ARG A N 1
ATOM 762 C CA . ARG A 1 94 ? -17.560 -4.003 9.218 1.00 71.88 94 ARG A CA 1
ATOM 763 C C . ARG A 1 94 ? -16.911 -3.291 10.408 1.00 71.88 94 ARG A C 1
ATOM 765 O O . ARG A 1 94 ? -16.883 -2.060 10.423 1.00 71.88 94 ARG A O 1
ATOM 772 N N . TYR A 1 95 ? -16.354 -4.039 11.363 1.00 80.31 95 TYR A N 1
ATOM 773 C CA . TYR A 1 95 ? -15.620 -3.464 12.493 1.00 80.31 95 TYR A CA 1
ATOM 774 C C . TYR A 1 95 ? -14.313 -2.805 12.060 1.00 80.31 95 TYR A C 1
ATOM 776 O O . TYR A 1 95 ? -14.071 -1.668 12.448 1.00 80.31 95 TYR A O 1
ATOM 784 N N . ILE A 1 96 ? -13.520 -3.448 11.198 1.00 79.44 96 ILE A N 1
ATOM 785 C CA . ILE A 1 96 ? -12.257 -2.879 10.697 1.00 79.44 96 ILE A CA 1
ATOM 786 C C . ILE A 1 96 ? -12.508 -1.565 9.947 1.00 79.44 96 ILE A C 1
ATOM 788 O O . ILE A 1 96 ? -11.837 -0.566 10.208 1.00 79.44 96 ILE A O 1
ATOM 792 N N . ILE A 1 97 ? -13.513 -1.530 9.066 1.00 77.12 97 ILE A N 1
ATOM 793 C CA . ILE A 1 97 ? -13.908 -0.306 8.351 1.00 77.12 97 ILE A CA 1
ATOM 794 C C . ILE A 1 97 ? -14.393 0.765 9.340 1.00 77.12 97 ILE A C 1
ATOM 796 O O . ILE A 1 97 ? -14.054 1.943 9.204 1.00 77.12 97 ILE A O 1
ATOM 800 N N . GLY A 1 98 ? -15.163 0.370 10.357 1.00 79.81 98 GLY A N 1
ATOM 801 C CA . GLY A 1 98 ? -15.608 1.265 11.426 1.00 79.81 98 GLY A CA 1
ATOM 802 C C . GLY A 1 98 ? -14.445 1.872 12.217 1.00 79.81 98 GLY A C 1
ATOM 803 O O . GLY A 1 98 ? -14.403 3.086 12.420 1.00 79.81 98 GLY A O 1
ATOM 804 N N . TRP A 1 99 ? -13.473 1.052 12.614 1.00 86.31 99 TRP A N 1
ATOM 805 C CA . TRP A 1 99 ? -12.282 1.483 13.343 1.00 86.31 99 TRP A CA 1
ATOM 806 C C . TRP A 1 99 ? -11.394 2.390 12.504 1.00 86.31 99 TRP A C 1
ATOM 808 O O . TRP A 1 99 ? -10.929 3.403 13.015 1.00 86.31 99 TRP A O 1
ATOM 818 N N . MET A 1 100 ? -11.224 2.092 11.215 1.00 85.19 100 MET A N 1
ATOM 819 C CA . MET A 1 100 ? -10.473 2.945 10.295 1.00 85.19 100 MET A CA 1
ATOM 820 C C . MET A 1 100 ? -11.086 4.346 10.210 1.00 85.19 100 MET A C 1
ATOM 822 O O . MET A 1 100 ? -10.381 5.326 10.427 1.00 85.19 100 MET A O 1
ATOM 826 N N . ARG A 1 101 ? -12.409 4.451 10.020 1.00 83.75 101 ARG A N 1
ATOM 827 C CA . ARG A 1 101 ? -13.115 5.747 10.001 1.00 83.75 101 ARG A CA 1
ATOM 828 C C . ARG A 1 101 ? -13.016 6.495 11.331 1.00 83.75 101 ARG A C 1
ATOM 830 O O . ARG A 1 101 ? -12.892 7.717 11.349 1.00 83.75 101 ARG A O 1
ATOM 837 N N . SER A 1 102 ? -13.094 5.780 12.454 1.00 90.38 102 SER A N 1
ATOM 838 C CA . SER A 1 102 ? -12.933 6.387 13.781 1.00 90.38 102 SER A CA 1
ATOM 839 C C . SER A 1 102 ? -11.512 6.919 13.9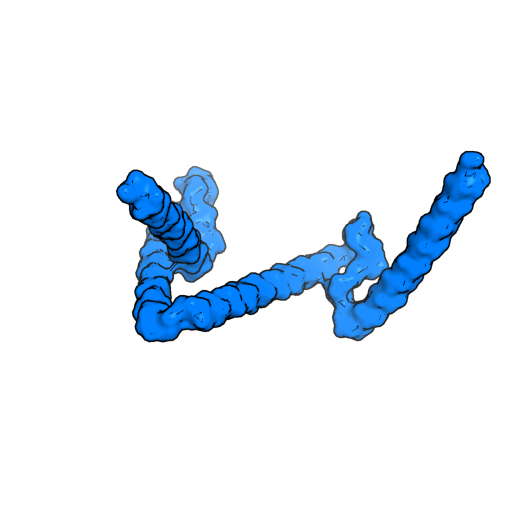87 1.00 90.38 102 SER A C 1
ATOM 841 O O . SER A 1 102 ? -11.331 8.019 14.508 1.00 90.38 102 SER A O 1
ATOM 843 N N . MET A 1 103 ? -10.512 6.152 13.554 1.00 89.38 103 MET A N 1
ATOM 844 C CA . MET A 1 103 ? -9.099 6.499 13.654 1.00 89.38 103 MET A CA 1
ATOM 845 C C . MET A 1 103 ? -8.755 7.691 12.754 1.00 89.38 103 MET A C 1
ATOM 847 O O . MET A 1 103 ? -8.111 8.631 13.205 1.00 89.38 103 MET A O 1
ATOM 851 N N . GLU A 1 104 ? -9.255 7.708 11.518 1.00 90.75 104 GLU A N 1
ATOM 852 C CA . GLU A 1 104 ? -9.096 8.818 10.573 1.00 90.75 104 GLU A CA 1
ATOM 853 C C . GLU A 1 104 ? -9.628 10.132 11.153 1.00 90.75 104 GLU A C 1
ATOM 855 O O . GLU A 1 104 ? -8.930 11.149 11.129 1.00 90.75 104 GLU A O 1
ATOM 860 N N . ARG A 1 105 ? -10.835 10.120 11.738 1.00 91.56 105 ARG A N 1
ATOM 861 C CA . ARG A 1 105 ? -11.402 11.308 12.397 1.00 91.56 105 ARG A CA 1
ATOM 862 C C . ARG A 1 105 ? -10.531 11.775 13.558 1.00 91.56 105 ARG A C 1
ATOM 864 O O . ARG A 1 105 ? -10.248 12.966 13.654 1.00 91.56 105 ARG A O 1
ATOM 871 N N . ALA A 1 106 ? -10.082 10.855 14.411 1.00 94.00 106 ALA A N 1
ATOM 872 C CA . ALA A 1 106 ? -9.224 11.188 15.545 1.00 94.00 106 ALA A CA 1
ATOM 873 C C . ALA A 1 106 ? -7.890 11.808 15.094 1.00 94.00 106 ALA A C 1
ATOM 875 O O . ALA A 1 106 ? -7.473 12.835 15.630 1.00 94.00 106 ALA A O 1
ATOM 876 N N . ILE A 1 107 ? -7.254 11.231 14.073 1.00 92.88 107 ILE A N 1
ATOM 877 C CA . ILE A 1 107 ? -6.007 11.742 13.491 1.00 92.88 107 ILE A CA 1
ATOM 878 C C . ILE A 1 107 ? -6.230 13.117 12.861 1.00 92.88 107 ILE A C 1
ATOM 880 O O . ILE A 1 107 ? -5.445 14.030 13.101 1.00 92.88 107 ILE A O 1
ATOM 884 N N . THR A 1 108 ? -7.321 13.293 12.116 1.00 93.44 108 THR A N 1
ATOM 885 C CA . THR A 1 108 ? -7.672 14.568 11.476 1.00 93.44 108 THR A CA 1
ATOM 886 C C . THR A 1 108 ? -7.846 15.683 12.508 1.00 93.44 108 THR A C 1
ATOM 888 O O . THR A 1 108 ? -7.333 16.788 12.326 1.00 93.44 108 THR A O 1
ATOM 891 N N . GLU A 1 109 ? -8.525 15.411 13.625 1.00 92.94 109 GLU A N 1
ATOM 892 C CA . GLU A 1 109 ? -8.655 16.389 14.709 1.00 92.94 109 GLU A CA 1
ATOM 893 C C . GLU A 1 109 ? -7.306 16.710 15.361 1.00 92.94 109 GLU A C 1
ATOM 895 O O . GLU A 1 109 ? -7.007 17.879 15.614 1.00 92.94 109 GLU A O 1
ATOM 900 N N . GLN A 1 110 ? -6.436 15.714 15.551 1.00 90.38 110 GLN A N 1
ATOM 901 C CA . GLN A 1 110 ? -5.083 15.966 16.055 1.00 90.38 110 GLN A CA 1
ATOM 902 C C . GLN A 1 110 ? -4.244 16.806 15.090 1.00 90.38 110 GLN A C 1
ATOM 904 O O . GLN A 1 110 ? -3.585 17.756 15.514 1.00 90.38 110 GLN A O 1
ATOM 909 N N . GLN A 1 111 ? -4.314 16.538 13.786 1.00 90.50 111 GLN A N 1
ATOM 910 C CA . GLN A 1 111 ? -3.649 17.358 12.774 1.00 90.50 111 GLN A CA 1
ATOM 911 C C . GLN A 1 111 ? -4.144 18.807 12.809 1.00 90.50 111 GLN A C 1
ATOM 913 O O . GLN A 1 111 ? -3.329 19.729 12.819 1.00 90.50 111 GLN A O 1
ATOM 918 N N . LYS A 1 112 ? -5.460 19.035 12.925 1.00 89.38 112 LYS A N 1
ATOM 919 C CA . LYS A 1 112 ? -6.026 20.387 13.086 1.00 89.38 112 LYS A CA 1
ATOM 920 C C . LYS A 1 112 ? -5.484 21.093 14.329 1.00 89.38 112 LYS A C 1
ATOM 922 O O . LYS A 1 112 ? -5.204 22.290 14.270 1.00 89.38 112 LYS A O 1
ATOM 927 N N . ILE A 1 113 ? -5.323 20.382 15.446 1.00 88.06 113 ILE A N 1
ATOM 928 C CA . ILE A 1 113 ? -4.736 20.939 16.673 1.00 88.06 113 ILE A CA 1
ATOM 929 C C . ILE A 1 113 ? -3.274 21.334 16.440 1.00 88.06 113 ILE A C 1
ATOM 931 O O . ILE A 1 113 ? -2.881 22.437 16.824 1.00 88.06 113 ILE A O 1
ATOM 935 N N . PHE A 1 114 ? -2.478 20.484 15.786 1.00 86.25 114 PHE A N 1
ATOM 936 C CA . PHE A 1 114 ? -1.088 20.810 15.458 1.00 86.25 114 PHE A CA 1
ATOM 937 C C . PHE A 1 114 ? -0.984 22.028 14.537 1.00 86.25 114 PHE A C 1
ATOM 939 O O . PHE A 1 114 ? -0.162 22.907 14.795 1.00 86.25 114 PHE A O 1
ATOM 946 N N . ILE A 1 115 ? -1.856 22.138 13.532 1.00 85.00 115 ILE A N 1
ATOM 947 C CA . ILE A 1 115 ? -1.924 23.301 12.636 1.00 85.00 115 ILE A CA 1
ATOM 948 C C . ILE A 1 115 ? -2.258 24.571 13.433 1.00 85.00 115 ILE A C 1
ATOM 950 O O . ILE A 1 115 ? -1.527 25.557 13.352 1.00 85.00 115 ILE A O 1
ATOM 954 N N . LYS A 1 116 ? -3.304 24.539 14.274 1.00 84.31 116 LYS A N 1
ATOM 955 C CA . LYS A 1 116 ? -3.724 25.688 15.103 1.00 84.31 116 LYS A CA 1
ATOM 956 C C . LYS A 1 116 ? -2.655 26.142 16.100 1.00 84.31 116 LYS A C 1
ATOM 958 O O . LYS A 1 116 ? -2.587 27.322 16.422 1.00 84.31 116 LYS A O 1
ATOM 963 N N . ARG A 1 117 ? -1.823 25.221 16.593 1.00 81.69 117 ARG A N 1
ATOM 964 C CA . ARG A 1 117 ? -0.728 25.509 17.535 1.00 81.69 117 ARG A CA 1
ATOM 965 C C . ARG A 1 117 ? 0.570 25.963 16.854 1.00 81.69 117 ARG A C 1
ATOM 967 O O . ARG A 1 117 ? 1.562 26.177 17.543 1.00 81.69 117 ARG A O 1
ATOM 974 N N . GLY A 1 118 ? 0.589 26.108 15.526 1.00 72.12 118 GLY A N 1
ATOM 975 C CA . GLY A 1 118 ? 1.785 26.517 14.785 1.00 72.12 118 GLY A CA 1
ATOM 976 C C . GLY A 1 118 ? 2.821 25.401 14.608 1.00 72.12 118 GLY A C 1
ATOM 977 O O . GLY A 1 118 ? 3.999 25.684 14.414 1.00 72.12 118 GLY A O 1
ATOM 978 N N . GLY A 1 119 ? 2.396 24.133 14.649 1.00 67.94 119 GLY A N 1
ATOM 979 C CA . GLY A 1 119 ? 3.236 22.945 14.444 1.00 67.94 119 GLY A CA 1
ATOM 980 C C . GLY A 1 119 ? 3.691 22.710 12.998 1.00 67.94 119 GLY A C 1
ATOM 981 O O . GLY A 1 119 ? 4.170 21.623 12.695 1.00 67.94 119 GLY A O 1
ATOM 982 N N . LEU A 1 120 ? 3.534 23.704 12.117 1.00 65.19 120 LEU A N 1
ATOM 983 C CA . LEU A 1 120 ? 4.053 23.690 10.743 1.00 65.19 120 LEU A CA 1
ATOM 984 C C . LEU A 1 120 ? 5.563 23.935 10.673 1.00 65.19 120 LEU A C 1
ATOM 986 O O . LEU A 1 120 ? 6.172 23.692 9.637 1.00 65.19 120 LEU A O 1
ATOM 990 N N . ASP A 1 121 ? 6.159 24.425 11.756 1.00 64.06 121 ASP A N 1
ATOM 991 C CA . ASP A 1 121 ? 7.588 24.688 11.833 1.00 64.06 121 ASP A CA 1
ATOM 992 C C . ASP A 1 121 ? 8.291 23.550 12.588 1.00 64.06 121 ASP A C 1
ATOM 994 O O . ASP A 1 121 ? 7.960 23.257 13.746 1.00 64.06 121 ASP A O 1
ATOM 998 N N . SER A 1 122 ? 9.276 22.914 11.945 1.00 64.75 122 SER A N 1
ATOM 999 C CA . SER A 1 122 ? 10.047 21.799 12.517 1.00 64.75 122 SER A CA 1
ATOM 1000 C C . SER A 1 122 ? 10.770 22.188 13.813 1.00 64.75 122 SER A C 1
ATOM 1002 O O . SER A 1 122 ? 11.095 21.310 14.613 1.00 64.75 122 SER A O 1
ATOM 1004 N N . GLN A 1 123 ? 11.014 23.484 14.036 1.00 64.25 123 GLN A N 1
ATOM 1005 C CA . GLN A 1 123 ? 11.647 24.002 15.253 1.00 64.25 123 GLN A CA 1
ATOM 1006 C C . GLN A 1 123 ? 10.669 24.133 16.432 1.00 64.25 123 GLN A C 1
ATOM 1008 O O . GLN A 1 123 ? 11.075 24.036 17.588 1.00 64.25 123 GLN A O 1
ATOM 1013 N N . LYS A 1 124 ? 9.368 24.317 16.163 1.00 65.56 124 LYS A N 1
ATOM 1014 C CA . LYS A 1 124 ? 8.329 24.502 17.195 1.00 65.56 124 LYS A CA 1
ATOM 1015 C C . LYS A 1 124 ? 7.646 23.200 17.597 1.00 65.56 124 LYS A C 1
ATOM 1017 O O . LYS A 1 124 ? 7.153 23.084 18.717 1.00 65.56 124 LYS A O 1
ATOM 1022 N N . SER A 1 125 ? 7.612 22.207 16.709 1.00 65.25 125 SER A N 1
ATOM 1023 C CA . SER A 1 125 ? 7.064 20.887 17.015 1.00 65.25 125 SER A CA 1
ATOM 1024 C C . SER A 1 125 ? 7.851 19.785 16.315 1.00 65.25 125 SER A C 1
ATOM 1026 O O . SER A 1 125 ? 7.722 19.589 15.110 1.00 65.25 125 SER A O 1
ATOM 1028 N N . LYS A 1 126 ? 8.614 19.006 17.097 1.00 72.62 126 LYS A N 1
ATOM 1029 C CA . LYS A 1 126 ? 9.377 17.851 16.589 1.00 72.62 126 LYS A CA 1
ATOM 1030 C C . LYS A 1 126 ? 8.489 16.780 15.949 1.00 72.62 126 LYS A C 1
ATOM 1032 O O . LYS A 1 126 ? 8.945 16.072 15.064 1.00 72.62 126 LYS A O 1
ATOM 1037 N N . MET A 1 127 ? 7.244 16.646 16.413 1.00 79.75 127 MET A N 1
ATOM 1038 C CA . MET A 1 127 ? 6.306 15.617 15.949 1.00 79.75 127 MET A CA 1
ATOM 1039 C C . MET A 1 127 ? 5.248 16.180 14.998 1.00 79.75 127 MET A C 1
ATOM 1041 O O . MET A 1 127 ? 4.949 15.552 13.987 1.00 79.75 127 MET A O 1
ATOM 1045 N N . GLY A 1 128 ? 4.705 17.366 15.291 1.00 79.69 128 GLY A N 1
ATOM 1046 C CA . GLY A 1 128 ? 3.606 17.959 14.527 1.00 79.69 128 GLY A CA 1
ATOM 1047 C C . GLY A 1 128 ? 3.955 18.187 13.058 1.00 79.69 128 GLY A C 1
ATOM 1048 O O . GLY A 1 128 ? 3.123 17.911 12.199 1.00 79.69 128 GLY A O 1
ATOM 1049 N N . TYR A 1 129 ? 5.199 18.589 12.773 1.00 82.25 129 TYR A N 1
ATOM 1050 C CA . TYR A 1 129 ? 5.671 18.828 11.410 1.00 82.25 129 TYR A CA 1
ATOM 1051 C C . TYR A 1 129 ? 5.524 17.588 10.518 1.00 82.25 129 TYR A C 1
ATOM 1053 O O . TYR A 1 129 ? 4.877 17.649 9.476 1.00 82.25 129 TYR A O 1
ATOM 1061 N N . TYR A 1 130 ? 6.045 16.439 10.958 1.00 84.88 130 TYR A N 1
ATOM 1062 C CA . TYR A 1 130 ? 5.939 15.180 10.213 1.00 84.88 130 TYR A CA 1
ATOM 1063 C C . TYR A 1 130 ? 4.514 14.618 10.221 1.00 84.88 130 TYR A C 1
ATOM 1065 O O . TYR A 1 130 ? 4.063 14.033 9.240 1.00 84.88 130 TYR A O 1
ATOM 1073 N N . PHE A 1 131 ? 3.781 14.826 11.315 1.00 84.25 131 PHE A N 1
ATOM 1074 C CA . PHE A 1 131 ? 2.426 14.307 11.477 1.00 84.25 131 PHE A CA 1
ATOM 1075 C C . PHE A 1 131 ? 1.403 14.988 10.549 1.00 84.25 131 PHE A C 1
ATOM 1077 O O . PHE A 1 131 ? 0.420 14.366 10.154 1.00 84.25 131 PHE A O 1
ATOM 1084 N N . ILE A 1 132 ? 1.622 16.254 10.175 1.00 86.25 132 ILE A N 1
ATOM 1085 C CA . ILE A 1 132 ? 0.757 16.992 9.236 1.00 86.25 132 ILE A CA 1
ATOM 1086 C C . ILE A 1 132 ? 1.043 16.616 7.770 1.00 86.25 132 ILE A C 1
ATOM 1088 O O . ILE A 1 132 ? 0.143 16.705 6.939 1.00 86.25 132 ILE A O 1
ATOM 1092 N N . GLN A 1 133 ? 2.264 16.182 7.436 1.00 87.44 133 GLN A N 1
ATOM 1093 C CA . GLN A 1 133 ? 2.643 15.873 6.048 1.00 87.44 133 GLN A CA 1
ATOM 1094 C C . GLN A 1 133 ? 1.915 14.657 5.471 1.00 87.44 133 GLN A C 1
ATOM 1096 O O . GLN A 1 133 ? 1.722 14.579 4.258 1.00 87.44 133 GLN A O 1
ATOM 1101 N N . MET A 1 134 ? 1.516 13.704 6.317 1.00 88.38 134 MET A N 1
ATOM 1102 C CA . MET A 1 134 ? 0.814 12.512 5.859 1.00 88.38 134 MET A CA 1
ATOM 1103 C C . MET A 1 134 ? -0.710 12.705 5.918 1.00 88.38 134 MET A C 1
ATOM 1105 O O . MET A 1 134 ? -1.231 13.148 6.939 1.00 88.38 134 MET A O 1
ATOM 1109 N N . PRO A 1 135 ? -1.456 12.335 4.867 1.00 89.69 135 PRO A N 1
ATOM 1110 C CA . PRO A 1 135 ? -2.915 12.285 4.918 1.00 89.69 135 PRO A CA 1
ATOM 1111 C C . PRO A 1 135 ? -3.443 11.374 6.046 1.00 89.69 135 PRO A C 1
ATOM 1113 O O . PRO A 1 135 ? -2.866 10.319 6.340 1.00 89.69 135 PRO A O 1
ATOM 1116 N N . SER A 1 136 ? -4.528 11.795 6.705 1.00 88.00 136 SER A N 1
ATOM 1117 C CA . SER A 1 136 ? -5.107 11.109 7.873 1.00 88.00 136 SER A CA 1
ATOM 1118 C C . SER A 1 136 ? -5.688 9.733 7.554 1.00 88.00 136 SER A C 1
ATOM 1120 O O . SER A 1 136 ? -5.579 8.822 8.375 1.00 88.00 136 SER A O 1
ATOM 1122 N N . ASP A 1 137 ? -6.236 9.558 6.356 1.00 82.56 137 ASP A N 1
ATOM 1123 C CA . ASP A 1 137 ? -6.732 8.291 5.816 1.00 82.56 137 ASP A CA 1
ATOM 1124 C C . ASP A 1 137 ? -5.607 7.250 5.704 1.00 82.56 137 ASP A C 1
ATOM 1126 O O . ASP A 1 137 ? -5.747 6.115 6.169 1.00 82.56 137 ASP A O 1
ATOM 1130 N N . LYS A 1 138 ? -4.441 7.654 5.183 1.00 86.81 138 LYS A N 1
ATOM 1131 C CA . LYS A 1 138 ? -3.266 6.781 5.049 1.00 86.81 138 LYS A CA 1
ATOM 1132 C C . LYS A 1 138 ? -2.708 6.372 6.409 1.00 86.81 138 LYS A C 1
ATOM 1134 O O . LYS A 1 138 ? -2.405 5.197 6.620 1.00 86.81 138 LYS A O 1
ATOM 1139 N N . MET A 1 139 ? -2.615 7.315 7.350 1.00 89.88 139 MET A N 1
ATOM 1140 C CA . MET A 1 139 ? -2.226 7.008 8.731 1.00 89.88 139 MET A CA 1
ATOM 1141 C C . MET A 1 139 ? -3.188 6.018 9.384 1.00 89.88 139 MET A C 1
ATOM 1143 O O . MET A 1 139 ? -2.749 5.013 9.941 1.00 89.88 139 MET A O 1
ATOM 1147 N N . ALA A 1 140 ? -4.493 6.270 9.283 1.00 86.75 140 ALA A N 1
ATOM 1148 C CA . ALA A 1 140 ? -5.517 5.414 9.864 1.00 86.75 140 ALA A CA 1
ATOM 1149 C C . ALA A 1 140 ? -5.449 3.987 9.310 1.00 86.75 140 ALA A C 1
ATOM 1151 O O . ALA A 1 140 ? -5.492 3.025 10.081 1.00 86.75 140 ALA A O 1
ATOM 1152 N N . ALA A 1 141 ? -5.282 3.845 7.993 1.00 84.31 141 ALA A N 1
ATOM 1153 C CA . ALA A 1 141 ? -5.146 2.549 7.349 1.00 84.31 141 ALA A CA 1
ATOM 1154 C C . ALA A 1 141 ? -3.912 1.790 7.857 1.00 84.31 141 ALA A C 1
ATOM 1156 O O . ALA A 1 141 ? -4.034 0.637 8.272 1.00 84.31 141 ALA A O 1
ATOM 1157 N N . ILE A 1 142 ? -2.740 2.435 7.889 1.00 87.25 142 ILE A N 1
ATOM 1158 C CA . ILE A 1 142 ? -1.501 1.812 8.380 1.00 87.25 142 ILE A CA 1
ATOM 1159 C C . ILE A 1 142 ? -1.653 1.390 9.844 1.00 87.25 142 ILE A C 1
ATOM 1161 O O . ILE A 1 142 ? -1.339 0.248 10.178 1.00 87.25 142 ILE A O 1
ATOM 1165 N N . CYS A 1 143 ? -2.175 2.263 10.709 1.00 89.12 143 CYS A N 1
ATOM 1166 C CA . CYS A 1 143 ? -2.360 1.966 12.128 1.00 89.12 143 CYS A CA 1
ATOM 1167 C C . CYS A 1 143 ? -3.289 0.770 12.351 1.00 89.12 143 CYS A C 1
ATOM 1169 O O . CYS A 1 143 ? -2.933 -0.149 13.087 1.00 89.12 143 CYS A O 1
ATOM 1171 N N . VAL A 1 144 ? -4.456 0.750 11.701 1.00 84.06 144 VAL A N 1
ATOM 1172 C CA . VAL A 1 144 ? -5.430 -0.339 11.863 1.00 84.06 144 VAL A CA 1
ATOM 1173 C C . VAL A 1 144 ? -4.887 -1.648 11.295 1.00 84.06 144 VAL A C 1
ATOM 1175 O O . VAL A 1 144 ? -4.986 -2.679 11.955 1.00 84.06 144 VAL A O 1
ATOM 1178 N N . MET A 1 145 ? -4.247 -1.628 10.123 1.00 82.00 145 MET A N 1
ATOM 1179 C CA . MET A 1 145 ? -3.628 -2.829 9.551 1.00 82.00 145 MET A CA 1
ATOM 1180 C C . MET A 1 145 ? -2.513 -3.382 10.441 1.00 82.00 145 MET A C 1
ATOM 1182 O O . MET A 1 145 ? -2.427 -4.592 10.650 1.00 82.00 145 MET A O 1
ATOM 1186 N N . HIS A 1 146 ? -1.665 -2.509 10.987 1.00 84.81 146 HIS A N 1
ATOM 1187 C CA . HIS A 1 146 ? -0.566 -2.931 11.847 1.00 84.81 146 HIS A CA 1
ATOM 1188 C C . HIS A 1 146 ? -1.074 -3.481 13.183 1.00 84.81 146 HIS A C 1
ATOM 1190 O O . HIS A 1 146 ? -0.602 -4.522 13.636 1.00 84.81 146 HIS A O 1
ATOM 1196 N N . LEU A 1 147 ? -2.088 -2.840 13.770 1.00 86.12 147 LEU A N 1
ATOM 1197 C CA . LEU A 1 147 ? -2.758 -3.327 14.972 1.00 86.12 147 LEU A CA 1
ATOM 1198 C C . LEU A 1 147 ? -3.377 -4.708 14.732 1.00 86.12 147 LEU A C 1
ATOM 1200 O O . LEU A 1 147 ? -3.156 -5.623 15.519 1.00 86.12 147 LEU A O 1
ATOM 1204 N N . MET A 1 148 ? -4.081 -4.889 13.612 1.00 82.69 148 MET A N 1
ATOM 1205 C CA . MET A 1 148 ? -4.659 -6.180 13.244 1.00 82.69 148 MET A CA 1
ATOM 1206 C C . MET A 1 148 ? -3.593 -7.260 13.071 1.00 82.69 148 MET A C 1
ATOM 1208 O O . MET A 1 148 ? -3.775 -8.378 13.546 1.00 82.69 148 MET A O 1
ATOM 1212 N N . LYS A 1 149 ? -2.457 -6.929 12.448 1.00 81.31 149 LYS A N 1
ATOM 1213 C CA . LYS A 1 149 ? -1.329 -7.855 12.304 1.00 81.31 149 LYS A CA 1
ATOM 1214 C C . LYS A 1 149 ? -0.771 -8.284 13.663 1.00 81.31 149 LYS A C 1
ATOM 1216 O O . LYS A 1 149 ? -0.498 -9.466 13.855 1.00 81.31 149 LYS A O 1
ATOM 1221 N N . LEU A 1 150 ? -0.605 -7.344 14.594 1.00 82.81 150 LEU A N 1
ATOM 1222 C CA . LEU A 1 150 ? -0.112 -7.631 15.943 1.00 82.81 150 LEU A CA 1
ATOM 1223 C C . LEU A 1 150 ? -1.094 -8.507 16.721 1.00 82.81 150 LEU A C 1
ATOM 1225 O O . LEU A 1 150 ? -0.693 -9.546 17.238 1.00 82.81 150 LEU A O 1
ATOM 1229 N N . LEU A 1 151 ? -2.377 -8.137 16.732 1.00 80.69 151 LEU A N 1
ATOM 1230 C CA . LEU A 1 151 ? -3.429 -8.897 17.409 1.00 80.69 151 LEU A CA 1
ATOM 1231 C C . LEU A 1 151 ? -3.547 -10.314 16.847 1.00 80.69 151 LEU A C 1
ATOM 1233 O O . LEU A 1 151 ? -3.595 -11.273 17.608 1.00 80.69 151 LEU A O 1
ATOM 1237 N N . PHE A 1 152 ? -3.526 -10.466 15.522 1.00 77.62 152 PHE A N 1
ATOM 1238 C CA . PHE A 1 152 ? -3.607 -11.780 14.890 1.00 77.62 152 PHE A CA 1
ATOM 1239 C C . PHE A 1 152 ? -2.350 -12.617 15.140 1.00 77.62 152 PHE A C 1
ATOM 1241 O O . PHE A 1 152 ? -2.440 -13.821 15.383 1.00 77.62 152 PHE A O 1
ATOM 1248 N N . SER A 1 153 ? -1.169 -11.989 15.127 1.00 75.38 153 SER A N 1
ATOM 1249 C CA . SER A 1 153 ? 0.084 -12.666 15.464 1.00 75.38 153 SER A CA 1
ATOM 1250 C C . SER A 1 153 ? 0.108 -13.128 16.918 1.00 75.38 153 SER A C 1
ATOM 1252 O O . SER A 1 153 ? 0.667 -14.187 17.189 1.00 75.38 153 SER A O 1
ATOM 1254 N N . GLN A 1 154 ? -0.439 -12.341 17.842 1.00 78.50 154 GLN A N 1
ATOM 1255 C CA . GLN A 1 154 ? -0.523 -12.699 19.253 1.00 78.50 154 GLN A CA 1
ATOM 1256 C C . GLN A 1 154 ? -1.550 -13.811 19.468 1.00 78.50 154 GLN A C 1
ATOM 1258 O O . GLN A 1 154 ? -1.198 -14.850 20.008 1.00 78.50 154 GLN A O 1
ATOM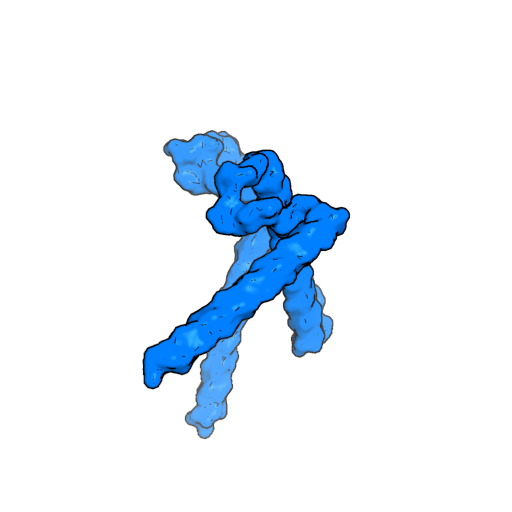 1263 N N . PHE A 1 155 ? -2.750 -13.671 18.904 1.00 76.31 155 PHE A N 1
ATOM 1264 C CA . PHE A 1 155 ? -3.771 -14.717 18.913 1.00 76.31 155 PHE A CA 1
ATOM 1265 C C . PHE A 1 155 ? -3.249 -16.051 18.358 1.00 76.31 155 PHE A C 1
ATOM 1267 O O . PHE A 1 155 ? -3.461 -17.104 18.949 1.00 76.31 155 PHE A O 1
ATOM 1274 N N . SER A 1 156 ? -2.501 -16.014 17.251 1.00 7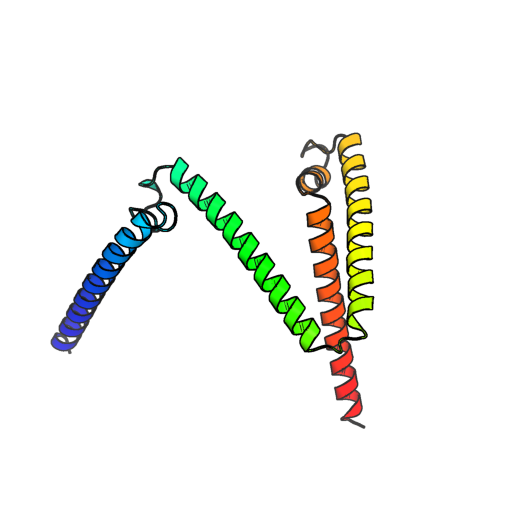4.25 156 SER A N 1
ATOM 1275 C CA . SER A 1 156 ? -1.901 -17.214 16.656 1.00 74.25 156 SER A CA 1
ATOM 1276 C C . SER A 1 156 ? -0.845 -17.863 17.558 1.00 74.25 156 SER A C 1
ATOM 1278 O O . SER A 1 156 ? -0.656 -19.074 17.493 1.00 74.25 156 SER A O 1
ATOM 1280 N N . ARG A 1 157 ? -0.123 -17.078 18.370 1.00 75.31 157 ARG A N 1
ATOM 1281 C CA . ARG A 1 157 ? 0.822 -17.612 19.366 1.00 75.31 157 ARG A CA 1
ATOM 1282 C C . ARG A 1 157 ? 0.073 -18.231 20.538 1.00 75.31 157 ARG A C 1
ATOM 1284 O O . ARG A 1 157 ? 0.381 -19.354 20.916 1.00 75.31 157 ARG A O 1
ATOM 1291 N N . ASP A 1 158 ? -0.933 -17.532 21.046 1.00 75.00 158 ASP A N 1
ATOM 1292 C CA . ASP A 1 158 ? -1.732 -17.986 22.180 1.00 75.00 158 ASP A CA 1
ATOM 1293 C C . ASP A 1 158 ? -2.497 -19.274 21.837 1.00 75.00 158 ASP A C 1
ATOM 1295 O O . ASP A 1 158 ? -2.515 -20.201 22.637 1.00 75.00 158 ASP A O 1
ATOM 1299 N N . SER A 1 159 ? -3.022 -19.399 20.613 1.00 71.38 159 SER A N 1
ATOM 1300 C CA . SER A 1 159 ? -3.660 -20.632 20.128 1.00 71.38 159 SER A CA 1
ATOM 1301 C C . SER A 1 159 ? -2.699 -21.823 20.089 1.00 71.38 159 SER A C 1
ATOM 1303 O O . SER A 1 159 ? -3.081 -22.920 20.476 1.00 71.38 159 SER A O 1
ATOM 1305 N N . LYS A 1 160 ? -1.448 -21.627 19.652 1.00 66.81 160 LYS A N 1
ATOM 1306 C CA . LYS A 1 160 ? -0.454 -22.714 19.584 1.00 66.81 160 LYS A CA 1
ATOM 1307 C C . LYS A 1 160 ? -0.038 -23.211 20.967 1.00 66.81 160 LYS A C 1
ATOM 1309 O O . LYS A 1 160 ? 0.150 -24.408 21.151 1.00 66.81 160 LYS A O 1
ATOM 1314 N N . ASN A 1 161 ? 0.058 -22.303 21.936 1.00 60.38 161 ASN A N 1
ATOM 1315 C CA . ASN A 1 161 ? 0.378 -22.656 23.320 1.00 60.38 161 ASN A CA 1
ATOM 1316 C C . ASN A 1 161 ? -0.739 -23.485 23.982 1.00 60.38 161 ASN A C 1
ATOM 1318 O O . ASN A 1 161 ? -0.458 -24.311 24.846 1.00 60.38 161 ASN A O 1
ATOM 1322 N N . VAL A 1 162 ? -2.000 -23.282 23.585 1.00 59.22 162 VAL A N 1
ATOM 1323 C CA . VAL A 1 162 ? -3.149 -24.059 24.085 1.00 59.22 162 VAL A CA 1
ATOM 1324 C C . VAL A 1 162 ? -3.122 -25.494 23.543 1.00 59.22 162 VAL A C 1
ATOM 1326 O O . VAL A 1 162 ? -3.369 -26.439 24.294 1.00 59.22 162 VAL A O 1
ATOM 1329 N N . ASP A 1 163 ? -2.754 -25.677 22.274 1.00 55.66 163 ASP A N 1
ATOM 1330 C CA . ASP A 1 163 ? -2.643 -27.008 21.664 1.00 55.66 163 ASP A CA 1
ATOM 1331 C C . ASP A 1 163 ? -1.479 -27.828 22.267 1.00 55.66 163 ASP A C 1
ATOM 1333 O O . ASP A 1 163 ? -1.635 -29.021 22.525 1.00 55.66 163 ASP A O 1
ATOM 1337 N N . GLU A 1 164 ? -0.342 -27.199 22.597 1.00 54.72 164 GLU A N 1
ATOM 1338 C CA . GLU A 1 164 ? 0.778 -27.859 23.302 1.00 54.72 164 GLU A CA 1
ATOM 1339 C C . GLU A 1 164 ? 0.443 -28.260 24.748 1.00 54.72 164 GLU A C 1
ATOM 1341 O O . GLU A 1 164 ? 0.949 -29.269 25.246 1.00 54.72 164 GLU A O 1
ATOM 1346 N N . PHE A 1 165 ? -0.428 -27.509 25.427 1.00 50.94 165 PHE A N 1
ATOM 1347 C CA . PHE A 1 165 ? -0.898 -27.865 26.770 1.00 50.94 165 PHE A CA 1
ATOM 1348 C C . PHE A 1 165 ? -1.866 -29.059 26.749 1.00 50.94 165 PHE A C 1
ATOM 1350 O O . PHE A 1 165 ? -1.946 -29.810 27.717 1.00 50.94 165 PHE A O 1
ATOM 1357 N N . SER A 1 166 ? -2.572 -29.248 25.631 1.00 54.16 166 SER A N 1
ATOM 1358 C CA . SER A 1 166 ? -3.559 -30.317 25.424 1.00 54.16 166 SER A CA 1
ATOM 1359 C C . SER A 1 166 ? -2.927 -31.660 25.039 1.00 54.16 166 SER A C 1
ATOM 1361 O O . SER A 1 166 ? -3.553 -32.700 25.201 1.00 54.16 166 SER A O 1
ATOM 1363 N N . LEU A 1 167 ? -1.697 -31.642 24.515 1.00 51.00 167 LEU A N 1
ATOM 1364 C CA . LEU A 1 167 ? -0.934 -32.830 24.106 1.00 51.00 167 LEU A CA 1
ATOM 1365 C C . LEU A 1 167 ? -0.031 -33.399 25.215 1.00 51.00 167 LEU A C 1
ATOM 1367 O O . LEU A 1 167 ? 0.510 -34.488 25.051 1.00 51.00 167 LEU A O 1
ATOM 1371 N N . ASN A 1 168 ? 0.144 -32.669 26.322 1.00 49.28 168 ASN A N 1
ATOM 1372 C CA . ASN A 1 168 ? 0.980 -33.062 27.464 1.00 49.28 168 ASN A CA 1
ATOM 1373 C C . ASN A 1 168 ? 0.165 -33.432 28.727 1.00 49.28 168 ASN A C 1
ATOM 1375 O O . ASN A 1 168 ? 0.740 -33.521 29.815 1.00 49.28 168 ASN A O 1
ATOM 1379 N N . GLN A 1 169 ? -1.151 -33.635 28.593 1.00 43.22 169 GLN A N 1
ATOM 1380 C CA . GLN A 1 169 ? -2.018 -34.301 29.580 1.00 43.22 169 GLN A CA 1
ATOM 1381 C C . GLN A 1 169 ? -2.426 -35.678 29.067 1.00 43.22 169 GLN A C 1
ATOM 1383 O O . GLN A 1 169 ? -2.527 -36.593 29.913 1.00 43.22 169 GLN A O 1
#

Sequence (169 aa):
MEALTKKLEMVKTRINDKINSLFDDIAKEVQQLDAFIIPQHGIPFPEKENPMNLFKRQLKIEELSFELAHNKYQQSLNELIKIGRADQLASSHRYIIGWMRSMERAITEQQKIFIKRGGLDSQKSKMGYYFIQMPSDKMAAICVMHLMKLLFSQFSRDSKNVDEFSLNQ

Radius of gyration: 26.64 Å; chains: 1; bounding box: 65×61×59 Å